Protein AF-A0A9D7N339-F1 (afdb_monomer)

Secondary structure (DSSP, 8-state):
----------------------------EEEEEEEEEEEEEEEE-SSTTEEEEEEEEEEEETTTEEEEEEEEEEEE-SSSSEEEEEEEEEE-TTS-EEEEEEEEEEPPP-TTSEEEEEEEEEEEEESGGGTT--EEEEEEEEEETTTTEEEEEEEEEEE-

Solvent-accessible surface area (backbone atoms only — not comparable to full-atom values): 8396 Å² total; per-residue (Å²): 142,85,90,84,91,82,89,84,86,81,84,83,83,79,82,80,79,80,77,81,77,73,79,77,77,78,74,52,71,40,83,33,41,34,45,33,43,34,42,50,50,80,41,82,50,97,50,86,56,31,30,42,34,41,35,44,34,41,35,44,28,60,100,38,41,56,28,42,32,46,32,51,31,43,37,38,56,79,51,89,68,26,38,35,38,35,42,37,41,37,33,23,65,86,67,36,33,40,34,32,39,39,42,35,38,37,52,74,59,46,100,80,32,39,26,45,36,42,35,43,35,36,36,75,20,38,34,75,85,28,53,78,14,34,41,42,25,50,34,41,35,40,38,29,69,78,76,33,33,34,37,38,37,36,41,39,36,35,30,96

Mean predicted aligned error: 8.7 Å

Radius of gyration: 27.08 Å; Cα contacts (8 Å, |Δi|>4): 391; chains: 1; bounding box: 63×87×65 Å

Structure (mmCIF, N/CA/C/O backbone):
data_AF-A0A9D7N339-F1
#
_entry.id   AF-A0A9D7N339-F1
#
loop_
_atom_site.group_PDB
_atom_site.id
_atom_site.type_symbol
_atom_site.label_atom_id
_atom_site.label_alt_id
_atom_site.label_comp_id
_atom_site.label_asym_id
_atom_site.label_entity_id
_atom_site.label_seq_id
_atom_site.pdbx_PDB_ins_code
_atom_site.Cartn_x
_atom_site.Cartn_y
_atom_site.Cartn_z
_atom_site.occupancy
_atom_site.B_iso_or_equiv
_atom_site.auth_seq_id
_atom_site.auth_comp_id
_atom_site.auth_asym_id
_atom_site.auth_atom_id
_atom_site.pdbx_PDB_model_num
ATOM 1 N N . MET A 1 1 ? -43.336 73.483 44.040 1.00 42.41 1 MET A N 1
ATOM 2 C CA . MET A 1 1 ? -43.800 73.855 42.681 1.00 42.41 1 MET A CA 1
ATOM 3 C C . MET A 1 1 ? -42.630 74.578 42.020 1.00 42.41 1 MET A C 1
ATOM 5 O O . MET A 1 1 ? -42.246 75.604 42.544 1.00 42.41 1 MET A O 1
ATOM 9 N N . ILE A 1 2 ? -41.875 74.009 41.077 1.00 38.56 2 ILE A N 1
ATOM 10 C CA . ILE A 1 2 ? -42.182 73.836 39.642 1.00 38.56 2 ILE A CA 1
ATOM 11 C C . ILE A 1 2 ? -41.178 72.819 39.035 1.00 38.56 2 ILE A C 1
ATOM 13 O O . ILE A 1 2 ? -40.046 72.705 39.491 1.00 38.56 2 ILE A O 1
ATOM 17 N N . ARG A 1 3 ? -41.652 72.058 38.040 1.00 38.09 3 ARG A N 1
ATOM 18 C CA . ARG A 1 3 ? -41.003 70.976 37.263 1.00 38.09 3 ARG A CA 1
ATOM 19 C C . ARG A 1 3 ? -40.037 71.513 36.187 1.00 38.09 3 ARG A C 1
ATOM 21 O O . ARG A 1 3 ? -40.332 72.580 35.672 1.00 38.09 3 ARG A O 1
ATOM 28 N N . SER A 1 4 ? -39.037 70.723 35.748 1.00 34.69 4 SER A N 1
ATOM 29 C CA . SER A 1 4 ? -38.706 70.401 34.321 1.00 34.69 4 SER A CA 1
ATOM 30 C C . SER A 1 4 ? -37.317 69.717 34.214 1.00 34.69 4 SER A C 1
ATOM 32 O O . SER A 1 4 ? -36.332 70.307 34.632 1.00 34.69 4 SER A O 1
ATOM 34 N N . ARG A 1 5 ? -37.206 68.395 33.973 1.00 46.75 5 ARG A N 1
ATOM 35 C CA . ARG A 1 5 ? -36.970 67.658 32.694 1.00 46.75 5 ARG A CA 1
ATOM 36 C C . ARG A 1 5 ? -35.697 68.047 31.925 1.00 46.75 5 ARG A C 1
ATOM 38 O O . ARG A 1 5 ? -35.688 69.144 31.413 1.00 46.75 5 ARG A O 1
ATOM 45 N N . HIS A 1 6 ? -34.760 67.098 31.752 1.00 36.88 6 HIS A N 1
ATOM 46 C CA . HIS A 1 6 ? -33.979 66.752 30.531 1.00 36.88 6 HIS A CA 1
ATOM 47 C C . HIS A 1 6 ? -33.179 65.460 30.856 1.00 36.88 6 HIS A C 1
ATOM 49 O O . HIS A 1 6 ? -32.227 65.505 31.621 1.00 36.88 6 HIS A O 1
ATOM 55 N N . LEU A 1 7 ? -33.711 64.249 30.641 1.00 44.94 7 LEU A N 1
ATOM 56 C CA . LEU A 1 7 ? -33.502 63.391 29.458 1.00 44.94 7 LEU A CA 1
ATOM 57 C C . LEU A 1 7 ? -32.093 63.467 28.851 1.00 44.94 7 LEU A C 1
ATOM 59 O O . LEU A 1 7 ? -31.795 64.430 28.160 1.00 44.94 7 LEU A O 1
ATOM 63 N N . LEU A 1 8 ? -31.316 62.393 29.023 1.00 40.41 8 LEU A N 1
ATOM 64 C CA . LEU A 1 8 ? -30.518 61.753 27.970 1.00 40.41 8 LEU A CA 1
ATOM 65 C C . LEU A 1 8 ? -30.222 60.313 28.410 1.00 40.41 8 LEU A C 1
ATOM 67 O O . LEU A 1 8 ? -29.345 60.041 29.223 1.00 40.41 8 LEU A O 1
ATOM 71 N N . ALA A 1 9 ? -31.049 59.403 27.903 1.00 42.16 9 ALA A N 1
ATOM 72 C CA . ALA A 1 9 ? -30.802 57.974 27.912 1.00 42.16 9 ALA A CA 1
ATOM 73 C C . ALA A 1 9 ? -29.849 57.646 26.755 1.00 42.16 9 ALA A C 1
ATOM 75 O O . ALA A 1 9 ? -30.087 58.079 25.629 1.00 42.16 9 ALA A O 1
ATOM 76 N N . ALA A 1 10 ? -28.807 56.866 27.021 1.00 39.84 10 ALA A N 1
ATOM 77 C CA . ALA A 1 10 ? -28.030 56.192 25.989 1.00 39.84 10 ALA A CA 1
ATOM 78 C C . ALA A 1 10 ? -28.137 54.688 26.248 1.00 39.84 10 ALA A C 1
ATOM 80 O O . ALA A 1 10 ? -27.461 54.126 27.107 1.00 39.84 10 ALA A O 1
ATOM 81 N N . THR A 1 11 ? -29.079 54.057 25.554 1.00 43.97 11 THR A N 1
ATOM 82 C CA . THR A 1 11 ? -29.333 52.619 25.599 1.00 43.97 11 THR A CA 1
ATOM 83 C C . THR A 1 11 ? -28.219 51.907 24.834 1.00 43.97 11 THR A C 1
ATOM 85 O O . THR A 1 11 ? -28.124 52.037 23.616 1.00 43.97 11 THR A O 1
ATOM 88 N N . ALA A 1 12 ? -27.364 51.160 25.531 1.00 47.00 12 ALA A N 1
ATOM 89 C CA . ALA A 1 12 ? -26.397 50.272 24.895 1.00 47.00 12 ALA A CA 1
ATOM 90 C C . ALA A 1 12 ? -27.110 48.981 24.459 1.00 47.00 12 ALA A C 1
ATOM 92 O O . ALA A 1 12 ? -27.528 48.186 25.298 1.00 47.00 12 ALA A O 1
ATOM 93 N N . LEU A 1 13 ? -27.272 48.776 23.150 1.00 43.75 13 LEU A N 1
ATOM 94 C CA . LEU A 1 13 ? -27.766 47.519 22.589 1.00 43.75 13 LEU A CA 1
ATOM 95 C C . LEU A 1 13 ? -26.563 46.612 22.293 1.00 43.75 13 LEU A C 1
ATOM 97 O O . LEU A 1 13 ? -25.906 46.755 21.265 1.00 43.75 13 LEU A O 1
ATOM 101 N N . ALA A 1 14 ? -26.247 45.705 23.217 1.00 49.31 14 ALA A N 1
ATOM 102 C CA . ALA A 1 14 ? -25.228 44.681 23.011 1.00 49.31 14 ALA A CA 1
ATOM 103 C C . ALA A 1 14 ? -25.821 43.521 22.193 1.00 49.31 14 ALA A C 1
ATOM 105 O O . ALA A 1 14 ? -26.665 42.768 22.678 1.00 49.31 14 ALA A O 1
ATOM 106 N N . LEU A 1 15 ? -25.387 43.386 20.939 1.00 48.19 15 LEU A N 1
ATOM 107 C CA . LEU A 1 15 ? -25.745 42.274 20.062 1.00 48.19 15 LEU A CA 1
ATOM 108 C C . LEU A 1 15 ? -24.898 41.047 20.444 1.00 48.19 15 LEU A C 1
ATOM 110 O O . LEU A 1 15 ? -23.747 40.921 20.033 1.00 48.19 15 LEU A O 1
ATOM 114 N N . ALA A 1 16 ? -25.448 40.156 21.269 1.00 51.91 16 ALA A N 1
ATOM 115 C CA . ALA A 1 16 ? -24.799 38.898 21.624 1.00 51.91 16 ALA A CA 1
ATOM 116 C C . ALA A 1 16 ? -24.929 37.891 20.465 1.00 51.91 16 ALA A C 1
ATOM 118 O O . ALA A 1 16 ? -25.934 37.194 20.337 1.00 51.91 16 ALA A O 1
ATOM 119 N N . LEU A 1 17 ? -23.908 37.818 19.608 1.00 52.84 17 LEU A N 1
ATOM 120 C CA . LEU A 1 17 ? -23.720 36.709 18.670 1.00 52.84 17 LEU A CA 1
ATOM 121 C C . LEU A 1 17 ? -23.367 35.448 19.469 1.00 52.84 17 LEU A C 1
ATOM 123 O O . LEU A 1 17 ? -22.222 35.246 19.870 1.00 52.84 17 LEU A O 1
ATOM 127 N N . GLY A 1 18 ? -24.369 34.609 19.730 1.00 48.88 18 GLY A N 1
ATOM 128 C CA . GLY A 1 18 ? -24.174 33.289 20.318 1.00 48.88 18 GLY A CA 1
ATOM 129 C C . GLY A 1 18 ? -23.458 32.367 19.336 1.00 48.88 18 GLY A C 1
ATOM 130 O O . GLY A 1 18 ? -24.103 31.714 18.521 1.00 48.88 18 GLY A O 1
ATOM 131 N N . LEU A 1 19 ? -22.127 32.295 19.412 1.00 57.03 19 LEU A N 1
ATO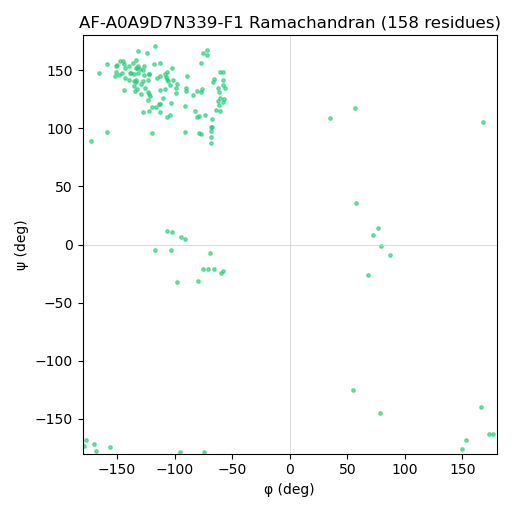M 132 C CA . LEU A 1 19 ? -21.377 31.196 18.808 1.00 57.03 19 LEU A CA 1
ATOM 133 C C . LEU A 1 19 ? -21.702 29.925 19.597 1.00 57.03 19 LEU A C 1
ATOM 135 O O . LEU A 1 19 ? -21.174 29.698 20.686 1.00 57.03 19 LEU A O 1
ATOM 139 N N . SER A 1 20 ? -22.577 29.086 19.051 1.00 56.31 20 SER A N 1
ATOM 140 C CA . SER A 1 20 ? -22.723 27.704 19.500 1.00 56.31 20 SER A CA 1
ATOM 141 C C . SER A 1 20 ? -21.450 26.946 19.116 1.00 56.31 20 SER A C 1
ATOM 143 O O . SER A 1 20 ? -21.358 26.375 18.034 1.00 56.31 20 SER A O 1
ATOM 145 N N . ALA A 1 21 ? -20.432 26.981 19.975 1.00 58.84 21 ALA A N 1
ATOM 146 C CA . ALA A 1 21 ? -19.270 26.119 19.825 1.00 58.84 21 ALA A CA 1
ATOM 147 C C . ALA A 1 21 ? -19.723 24.675 20.081 1.00 58.84 21 ALA A C 1
ATOM 149 O O . ALA A 1 21 ? -19.928 24.273 21.226 1.00 58.84 21 ALA A O 1
ATOM 150 N N . THR A 1 22 ? -19.930 23.896 19.019 1.00 64.88 22 THR A N 1
ATOM 151 C CA . THR A 1 22 ? -20.084 22.446 19.154 1.00 64.88 22 THR A CA 1
ATOM 152 C C . THR A 1 22 ? -18.799 21.897 19.773 1.00 64.88 22 THR A C 1
ATOM 154 O O . THR A 1 22 ? -17.723 22.174 19.233 1.00 64.88 22 THR A O 1
ATOM 157 N N . PRO A 1 23 ? -18.860 21.148 20.887 1.00 55.72 23 PRO A N 1
ATOM 158 C CA . PRO A 1 23 ? -17.664 20.563 21.468 1.00 55.72 23 PRO A CA 1
ATOM 159 C C . PRO A 1 23 ? -17.038 19.613 20.446 1.00 55.72 23 PRO A C 1
ATOM 161 O O . PRO A 1 23 ? -17.672 18.656 20.006 1.00 55.72 23 PRO A O 1
ATOM 164 N N . ALA A 1 24 ? -15.795 19.886 20.051 1.00 63.50 24 ALA A N 1
ATOM 165 C CA . ALA A 1 24 ? -15.017 18.952 19.255 1.00 63.50 24 ALA A CA 1
ATOM 166 C C . ALA A 1 24 ? -14.707 17.733 20.133 1.00 63.50 24 ALA A C 1
ATOM 168 O O . ALA A 1 24 ? -13.921 17.822 21.077 1.00 63.50 24 ALA A O 1
ATOM 169 N N . THR A 1 25 ? -15.342 16.592 19.860 1.00 64.62 25 THR A N 1
ATOM 170 C CA . THR A 1 25 ? -14.918 15.323 20.454 1.00 64.62 25 THR A CA 1
ATOM 171 C C . THR A 1 25 ? -13.513 15.027 19.943 1.00 64.62 25 THR A C 1
ATOM 173 O O . THR A 1 25 ? -13.311 14.857 18.743 1.00 64.62 25 THR A O 1
ATOM 176 N N . ALA A 1 26 ? -12.528 14.998 20.841 1.00 68.25 26 ALA A N 1
ATOM 177 C CA . ALA A 1 26 ? -11.173 14.611 20.479 1.00 68.25 26 ALA A CA 1
ATOM 178 C C . ALA A 1 26 ? -11.195 13.170 19.943 1.00 68.25 26 ALA A C 1
ATOM 180 O O . ALA A 1 26 ? -11.520 12.237 20.680 1.00 68.25 26 ALA A O 1
ATOM 181 N N . GLN A 1 27 ? -10.877 12.991 18.658 1.00 75.50 27 GLN A N 1
ATOM 182 C CA . GLN A 1 27 ? -10.782 11.667 18.047 1.00 75.50 27 GLN A CA 1
ATOM 183 C C . GLN A 1 27 ? -9.668 10.877 18.741 1.00 75.50 27 GLN A C 1
ATOM 185 O O . GLN A 1 27 ? -8.522 11.328 18.822 1.00 75.50 27 GLN A O 1
ATOM 190 N N . ARG A 1 28 ? -9.999 9.696 19.273 1.00 87.94 28 ARG A N 1
ATOM 191 C CA . ARG A 1 28 ? -9.022 8.846 19.956 1.00 87.94 28 ARG A CA 1
ATOM 192 C C . ARG A 1 28 ? -8.238 8.049 18.922 1.00 87.94 28 ARG A C 1
ATOM 194 O O . ARG A 1 28 ? -8.788 7.164 18.277 1.00 87.94 28 ARG A O 1
ATOM 201 N N . PHE A 1 29 ? -6.940 8.312 18.829 1.00 94.62 29 PHE A N 1
ATOM 202 C CA . PHE A 1 29 ? -6.031 7.536 17.991 1.00 94.62 29 PHE A CA 1
ATOM 203 C C . PHE A 1 29 ? -5.554 6.278 18.724 1.00 94.62 29 PHE A C 1
ATOM 205 O O . PHE A 1 29 ? -5.079 6.338 19.859 1.00 94.62 29 PHE A O 1
ATOM 212 N N . LEU A 1 30 ? -5.695 5.130 18.069 1.00 96.50 30 LEU A N 1
ATOM 213 C CA . LEU A 1 30 ? -5.260 3.819 18.537 1.00 96.50 30 LEU A CA 1
ATOM 214 C C . LEU A 1 30 ? -4.113 3.314 17.653 1.00 96.50 30 LEU A C 1
ATOM 216 O O . LEU A 1 30 ? -4.152 3.547 16.443 1.00 96.50 30 LEU A O 1
ATOM 220 N N . PRO A 1 31 ? -3.127 2.591 18.215 1.00 98.19 31 PRO A N 1
ATOM 221 C CA . PRO A 1 31 ? -2.115 1.916 17.414 1.00 98.19 31 PR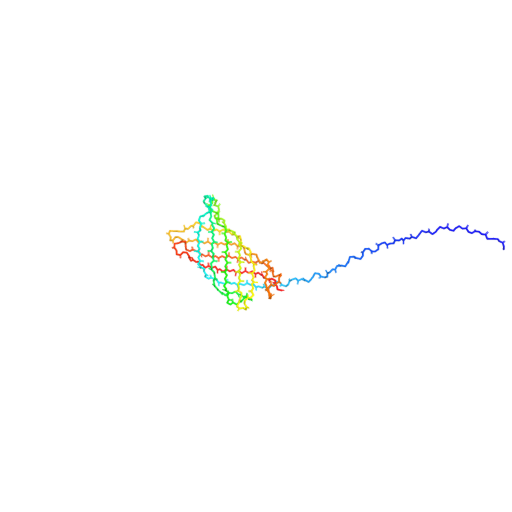O A CA 1
ATOM 222 C C . PRO A 1 31 ? -2.760 0.939 16.430 1.00 98.19 31 PRO A C 1
ATOM 224 O O . PRO A 1 31 ? -3.675 0.198 16.805 1.00 98.19 31 PRO A O 1
ATOM 227 N N . ILE A 1 32 ? -2.274 0.928 15.192 1.00 98.50 32 ILE A N 1
ATOM 228 C CA . ILE A 1 32 ? -2.656 -0.031 14.158 1.00 98.50 32 ILE A CA 1
ATOM 229 C C . ILE A 1 32 ? -1.407 -0.571 13.464 1.00 98.50 32 ILE A C 1
ATOM 231 O O . ILE A 1 32 ? -0.471 0.171 13.181 1.00 98.50 32 ILE A O 1
ATOM 235 N N . GLU A 1 33 ? -1.411 -1.867 13.182 1.00 98.69 33 GLU A N 1
ATOM 236 C CA . GLU A 1 33 ? -0.333 -2.583 12.507 1.00 98.69 33 GLU A CA 1
ATOM 237 C C . GLU A 1 33 ? -0.940 -3.631 11.580 1.00 98.69 33 GLU A C 1
ATOM 239 O O . GLU A 1 33 ? -2.029 -4.143 11.854 1.00 98.69 33 GLU A O 1
ATOM 244 N N . GLY A 1 34 ? -0.245 -3.978 10.503 1.00 98.62 34 GLY A N 1
ATOM 245 C CA . GLY A 1 34 ? -0.691 -5.040 9.612 1.00 98.62 34 GLY A CA 1
ATOM 246 C C . GLY A 1 34 ? 0.428 -5.626 8.770 1.00 98.62 34 GLY A C 1
ATOM 247 O O . GLY A 1 34 ? 1.431 -4.964 8.511 1.00 98.62 34 GLY A O 1
ATOM 248 N N . LYS A 1 35 ? 0.239 -6.876 8.341 1.00 98.81 35 LYS A N 1
ATOM 249 C CA . LYS A 1 35 ? 1.140 -7.596 7.434 1.00 98.81 35 LYS A CA 1
ATOM 250 C C . LYS A 1 35 ? 0.329 -8.303 6.355 1.00 98.81 35 LYS A C 1
ATOM 252 O O . LYS A 1 35 ? -0.648 -8.986 6.668 1.00 98.81 35 LYS A O 1
ATOM 257 N N . PHE A 1 36 ? 0.755 -8.141 5.107 1.00 98.88 36 PHE A N 1
ATOM 258 C CA . PHE A 1 36 ? 0.022 -8.569 3.923 1.00 98.88 36 PHE A CA 1
ATOM 259 C C . PHE A 1 36 ? 0.949 -9.203 2.893 1.00 98.88 36 PHE A C 1
ATOM 261 O O . PHE A 1 36 ? 2.093 -8.782 2.729 1.00 98.88 36 PHE A O 1
ATOM 268 N N . THR A 1 37 ? 0.413 -10.169 2.159 1.00 98.88 37 THR A N 1
ATOM 269 C CA . THR A 1 37 ? 0.959 -10.642 0.883 1.00 98.88 37 THR A CA 1
ATOM 270 C C . THR A 1 37 ? 0.142 -10.052 -0.257 1.00 98.88 37 THR A C 1
ATOM 272 O O . THR A 1 37 ? -1.053 -9.791 -0.082 1.00 98.88 37 THR A O 1
ATOM 275 N N . THR A 1 38 ? 0.758 -9.870 -1.422 1.00 98.75 38 THR A N 1
ATOM 276 C CA . THR A 1 38 ? 0.121 -9.256 -2.586 1.00 98.75 38 THR A CA 1
ATOM 277 C C . THR A 1 38 ? 0.355 -10.033 -3.873 1.00 98.75 38 THR A C 1
ATOM 279 O O . THR A 1 38 ? 1.389 -10.677 -4.060 1.00 98.75 38 THR A O 1
ATOM 282 N N . SER A 1 39 ? -0.600 -9.899 -4.786 1.00 98.75 39 SER A N 1
ATOM 283 C CA . SER A 1 39 ? -0.438 -10.145 -6.217 1.00 98.75 39 SER A CA 1
ATOM 284 C C . SER A 1 39 ? -0.792 -8.871 -6.969 1.00 98.75 39 SER A C 1
ATOM 286 O O . SER A 1 39 ? -1.663 -8.117 -6.529 1.00 98.75 39 SER A O 1
ATOM 288 N N . PHE A 1 40 ? -0.128 -8.602 -8.088 1.00 98.69 40 PHE A N 1
ATOM 289 C CA . PHE A 1 40 ? -0.346 -7.347 -8.798 1.00 98.69 40 PHE A CA 1
ATOM 290 C C . PHE A 1 40 ? -0.197 -7.453 -10.312 1.00 98.69 40 PHE A C 1
ATOM 292 O O . PHE A 1 40 ? 0.489 -8.321 -10.846 1.00 98.69 40 PHE A O 1
ATOM 299 N N . VAL A 1 41 ? -0.807 -6.499 -11.008 1.00 98.50 41 VAL A N 1
ATOM 300 C CA . VAL A 1 41 ? -0.680 -6.321 -12.455 1.00 98.50 41 VAL A CA 1
ATOM 301 C C . VAL A 1 41 ? -0.185 -4.910 -12.727 1.00 98.50 41 VAL A C 1
ATOM 303 O O . VAL A 1 41 ? -0.806 -3.936 -12.300 1.00 98.50 41 VAL A O 1
ATOM 306 N N . LEU 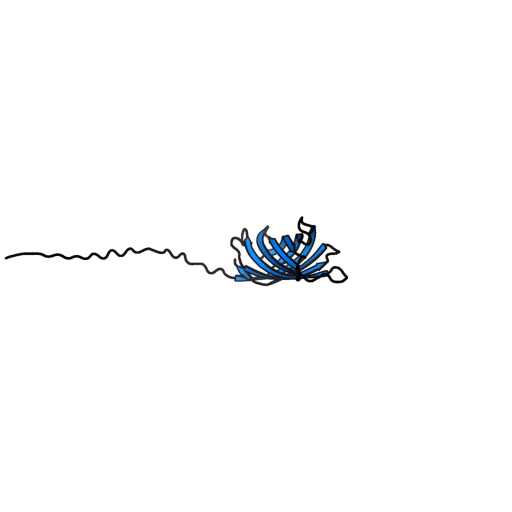A 1 42 ? 0.929 -4.810 -13.450 1.00 97.25 42 LEU A N 1
ATOM 307 C CA . LEU A 1 42 ? 1.501 -3.548 -13.904 1.00 97.25 42 LEU A CA 1
ATOM 308 C C . LEU A 1 42 ? 1.177 -3.360 -15.391 1.00 97.25 42 LEU A C 1
ATOM 310 O O . LEU A 1 42 ? 1.539 -4.195 -16.216 1.00 97.25 42 LEU A O 1
ATOM 314 N N . THR A 1 43 ? 0.498 -2.268 -15.730 1.00 98.06 43 THR A N 1
ATOM 315 C CA . THR A 1 43 ? 0.027 -1.980 -17.091 1.00 98.06 43 THR A CA 1
ATOM 316 C C . THR A 1 43 ? 0.608 -0.650 -17.572 1.00 98.06 43 THR A C 1
ATOM 318 O O . THR A 1 43 ? 0.470 0.349 -16.862 1.00 98.06 43 THR A O 1
ATOM 321 N N . PRO A 1 44 ? 1.246 -0.589 -18.756 1.00 97.62 44 PRO A N 1
ATOM 322 C CA . PRO A 1 44 ? 1.697 0.675 -19.331 1.00 97.62 44 PRO A CA 1
ATOM 323 C C . PRO A 1 44 ? 0.537 1.655 -19.529 1.00 97.62 44 PRO A C 1
ATOM 325 O O . PRO A 1 44 ? -0.560 1.260 -19.925 1.00 97.62 44 PRO A O 1
ATOM 328 N N . THR A 1 45 ? 0.786 2.938 -19.282 1.00 97.94 45 THR A N 1
ATOM 329 C CA . THR A 1 45 ? -0.157 4.009 -19.635 1.00 97.94 45 THR A CA 1
ATOM 330 C C . THR A 1 45 ? 0.199 4.624 -20.992 1.00 97.94 45 THR A C 1
ATOM 332 O O . THR A 1 45 ? 1.162 4.220 -21.642 1.00 97.94 45 THR A O 1
ATOM 335 N N . ALA A 1 46 ? -0.567 5.631 -21.426 1.00 97.06 46 ALA A N 1
ATOM 336 C CA . ALA A 1 46 ? -0.231 6.420 -22.612 1.00 97.06 46 ALA A CA 1
ATOM 337 C C . ALA A 1 46 ? 1.054 7.255 -22.438 1.00 97.06 46 ALA A C 1
ATOM 339 O O . ALA A 1 46 ? 1.667 7.645 -23.430 1.00 97.06 46 ALA A O 1
ATOM 340 N N . THR A 1 47 ? 1.466 7.526 -21.196 1.00 97.56 47 THR A N 1
ATOM 341 C CA . THR A 1 47 ? 2.691 8.268 -20.891 1.00 97.56 47 THR A CA 1
ATOM 342 C C . THR A 1 47 ? 3.856 7.285 -20.737 1.00 97.56 47 THR A C 1
ATOM 344 O O . THR A 1 47 ? 3.819 6.441 -19.836 1.00 97.56 47 THR A O 1
ATOM 347 N N . PRO A 1 48 ? 4.912 7.373 -21.571 1.00 97.12 48 PRO A N 1
ATOM 348 C CA . PRO A 1 48 ? 6.082 6.510 -21.442 1.00 97.12 48 PRO A CA 1
ATOM 349 C C . PRO A 1 48 ? 6.716 6.606 -20.050 1.00 97.12 48 PRO A C 1
ATOM 351 O O . PRO A 1 48 ? 6.894 7.698 -19.519 1.00 97.12 48 PRO A O 1
ATOM 354 N N . GLY A 1 49 ? 7.061 5.459 -19.461 1.00 96.06 49 GLY A N 1
ATOM 355 C CA . GLY A 1 49 ? 7.645 5.389 -18.116 1.00 96.06 49 GLY A CA 1
ATOM 356 C C . GLY A 1 49 ? 6.639 5.512 -16.966 1.00 96.06 49 GLY A C 1
ATOM 357 O O . GLY A 1 49 ? 7.042 5.394 -15.812 1.00 96.06 49 GLY A O 1
ATOM 358 N N . VAL A 1 50 ? 5.344 5.690 -17.254 1.00 98.00 50 VAL A N 1
ATOM 359 C CA . VAL A 1 50 ? 4.276 5.719 -16.246 1.00 98.00 50 VAL A CA 1
ATOM 360 C C . VAL A 1 50 ? 3.364 4.507 -16.413 1.00 98.00 50 VAL A C 1
ATOM 362 O O . VAL A 1 50 ? 2.905 4.190 -17.516 1.00 98.00 50 VAL A O 1
ATOM 365 N N . PHE A 1 51 ? 3.071 3.844 -15.300 1.00 98.25 51 PHE A N 1
ATOM 366 C CA . PHE A 1 51 ? 2.319 2.595 -15.253 1.00 98.25 51 PHE A CA 1
ATOM 367 C C . PHE A 1 51 ? 1.138 2.694 -14.288 1.00 98.25 51 PHE A C 1
ATOM 369 O O . PHE A 1 51 ? 1.220 3.334 -13.239 1.00 98.25 51 PHE A O 1
ATOM 376 N N . SER A 1 52 ? 0.050 2.009 -14.626 1.00 98.38 52 SER A N 1
ATOM 377 C CA . SER A 1 52 ? -1.032 1.710 -13.693 1.00 98.38 52 SER A CA 1
ATOM 378 C C . SER A 1 52 ? -0.748 0.380 -13.005 1.00 98.38 52 SER A C 1
ATOM 380 O O . SER A 1 52 ? -0.360 -0.594 -13.651 1.00 98.38 52 SER A O 1
ATOM 382 N N . LEU A 1 53 ? -0.929 0.344 -11.692 1.00 98.56 53 LEU A N 1
ATOM 383 C CA . LEU A 1 53 ? -0.673 -0.815 -10.855 1.00 98.56 53 LEU A CA 1
ATOM 384 C C . LEU A 1 53 ? -1.953 -1.196 -10.111 1.00 98.56 53 LEU A C 1
ATOM 386 O O . LEU A 1 53 ? -2.428 -0.442 -9.261 1.00 98.56 53 LEU A O 1
ATOM 390 N N . SER A 1 54 ? -2.485 -2.375 -10.423 1.00 98.75 54 SER A N 1
ATOM 391 C CA . SER A 1 54 ? -3.596 -2.992 -9.694 1.00 98.75 54 SER A CA 1
ATOM 392 C C . SER A 1 54 ? -3.042 -4.018 -8.719 1.00 98.75 54 SER A C 1
ATOM 394 O O . SER A 1 54 ? -2.234 -4.855 -9.123 1.00 98.75 54 SER A O 1
ATOM 396 N N . ILE A 1 55 ? -3.457 -3.959 -7.456 1.00 98.81 55 ILE A N 1
ATOM 397 C CA . ILE A 1 55 ? -2.928 -4.810 -6.386 1.00 98.81 55 ILE A CA 1
ATOM 398 C C . ILE A 1 55 ? -4.093 -5.465 -5.660 1.00 98.81 55 ILE A C 1
ATOM 400 O O . ILE A 1 55 ? -4.985 -4.768 -5.181 1.00 98.81 55 ILE A O 1
ATOM 404 N N . ASP A 1 56 ? -4.020 -6.781 -5.511 1.00 98.88 56 ASP A N 1
ATOM 405 C CA . ASP A 1 56 ? -4.822 -7.530 -4.553 1.00 98.88 56 ASP A CA 1
ATOM 406 C C . ASP A 1 56 ? -3.934 -7.916 -3.373 1.00 98.88 56 ASP A C 1
ATOM 408 O O . ASP A 1 56 ? -2.775 -8.308 -3.535 1.00 98.88 56 ASP A O 1
ATOM 412 N N . SER A 1 57 ? -4.465 -7.771 -2.165 1.00 98.75 57 SER A N 1
ATOM 413 C CA . SER A 1 57 ? -3.740 -8.019 -0.925 1.00 98.75 57 SER A CA 1
ATOM 414 C C . SER A 1 57 ? -4.582 -8.813 0.059 1.00 98.75 57 SER A C 1
ATOM 416 O O . SER A 1 57 ? -5.802 -8.663 0.132 1.00 98.75 57 SER A O 1
ATOM 418 N N . GLN A 1 58 ? -3.919 -9.646 0.850 1.00 98.81 58 GLN A N 1
ATOM 419 C CA . GLN A 1 58 ? -4.543 -10.398 1.931 1.00 98.81 58 GLN A CA 1
ATOM 420 C C . GLN A 1 58 ? -3.597 -10.488 3.120 1.00 98.81 58 GLN A C 1
ATOM 422 O O . GLN A 1 58 ? -2.380 -10.589 2.954 1.00 98.81 58 GLN A O 1
ATOM 427 N N . GLY A 1 59 ? -4.147 -10.427 4.326 1.00 98.69 59 GLY A N 1
ATOM 428 C CA . GLY A 1 59 ? -3.330 -10.377 5.525 1.00 98.69 59 GLY A CA 1
ATOM 429 C C . GLY A 1 59 ? -4.129 -10.222 6.805 1.00 98.69 59 GLY A C 1
ATOM 430 O O . GLY A 1 59 ? -5.341 -10.445 6.854 1.00 98.69 59 GLY A O 1
ATOM 431 N N . ILE A 1 60 ? -3.417 -9.832 7.856 1.00 98.69 60 ILE A N 1
ATOM 432 C CA . ILE A 1 60 ? -3.993 -9.519 9.162 1.00 98.69 60 ILE A CA 1
ATOM 433 C C . ILE A 1 60 ? -3.578 -8.098 9.515 1.00 98.69 60 ILE A C 1
ATOM 435 O O . ILE A 1 60 ? -2.395 -7.760 9.449 1.00 98.69 60 ILE A O 1
ATOM 439 N N . ALA A 1 61 ? -4.551 -7.290 9.925 1.00 98.50 61 ALA A N 1
ATOM 440 C CA . ALA A 1 61 ? -4.309 -5.989 10.526 1.00 98.50 61 ALA A CA 1
ATOM 441 C C . ALA A 1 61 ? -5.042 -5.888 11.863 1.00 98.50 61 ALA A C 1
ATOM 443 O O . ALA A 1 61 ? -6.180 -6.352 12.006 1.00 98.50 61 ALA A O 1
ATOM 444 N N . SER A 1 62 ? -4.407 -5.269 12.856 1.00 98.25 62 SER A N 1
ATOM 445 C CA . SER A 1 62 ? -5.088 -4.955 14.107 1.00 98.25 62 SER A CA 1
ATOM 446 C C . SER A 1 62 ? -6.302 -4.071 13.818 1.00 98.25 62 SER A C 1
ATOM 448 O O . SER A 1 62 ? -6.343 -3.332 12.837 1.00 98.25 62 SER A O 1
ATOM 450 N N . HIS A 1 63 ? -7.349 -4.214 14.631 1.00 96.50 63 HIS A N 1
ATOM 451 C CA . HIS A 1 63 ? -8.676 -3.607 14.432 1.00 96.50 63 HIS A CA 1
ATOM 452 C C . HIS A 1 63 ? -9.511 -4.125 13.255 1.00 96.50 63 HIS A C 1
ATOM 454 O O . HIS A 1 63 ? -10.736 -4.052 13.361 1.00 96.50 63 HIS A O 1
ATOM 460 N N . LEU A 1 64 ? -8.907 -4.651 12.187 1.00 98.19 64 LEU A N 1
ATOM 461 C CA . LEU A 1 64 ? -9.621 -5.196 11.024 1.00 98.19 64 LEU A CA 1
ATOM 462 C C . LEU A 1 64 ? -9.766 -6.727 11.096 1.00 98.19 64 LEU A C 1
ATOM 464 O O . LEU A 1 64 ? -10.788 -7.264 10.666 1.00 98.19 64 LEU A O 1
ATOM 468 N N . GLY A 1 65 ? -8.796 -7.421 11.700 1.00 98.31 65 GLY A N 1
ATOM 469 C CA . GLY A 1 65 ? -8.712 -8.882 11.707 1.00 98.31 65 GLY A CA 1
ATOM 470 C C . GLY A 1 65 ? -8.164 -9.418 10.382 1.00 98.31 65 GLY A C 1
ATOM 471 O O . GLY A 1 65 ? -7.307 -8.783 9.762 1.00 98.31 65 GLY A O 1
ATOM 472 N N . LEU A 1 66 ? -8.667 -10.580 9.946 1.00 98.56 66 LEU A N 1
ATOM 473 C CA . LEU A 1 66 ? -8.441 -11.066 8.581 1.00 98.56 66 LEU A CA 1
ATOM 474 C C . LEU A 1 66 ? -8.952 -10.017 7.594 1.00 98.56 66 LEU A C 1
ATOM 476 O O . LEU A 1 66 ? -10.096 -9.578 7.689 1.00 98.56 66 LEU A O 1
ATOM 480 N N . THR A 1 67 ? -8.079 -9.597 6.689 1.00 98.75 67 THR A N 1
ATOM 481 C CA . THR A 1 67 ? -8.319 -8.454 5.815 1.00 98.75 67 THR A CA 1
ATOM 482 C C . THR A 1 67 ? -7.959 -8.822 4.388 1.00 98.75 67 THR A C 1
ATOM 484 O O . THR A 1 67 ? -6.881 -9.364 4.138 1.00 98.75 67 THR A O 1
ATOM 487 N N . VAL A 1 68 ? -8.842 -8.474 3.458 1.00 98.81 68 VAL A N 1
ATOM 488 C CA . VAL A 1 68 ? -8.527 -8.410 2.027 1.00 98.81 68 VAL A CA 1
ATOM 489 C C . VAL A 1 68 ? -8.486 -6.949 1.606 1.00 98.81 68 VAL A C 1
ATOM 491 O O . VAL A 1 68 ? -9.217 -6.125 2.156 1.00 98.81 68 VAL A O 1
ATOM 494 N N . GLY A 1 69 ? -7.625 -6.603 0.663 1.00 98.62 69 GLY A N 1
ATOM 495 C CA . GLY A 1 69 ? -7.506 -5.242 0.167 1.00 98.62 69 GLY A CA 1
ATOM 496 C C . GLY A 1 69 ? -7.325 -5.208 -1.337 1.00 98.62 69 GLY A C 1
ATOM 497 O O . GLY A 1 69 ? -6.689 -6.096 -1.897 1.00 98.62 69 GLY A O 1
ATOM 498 N N . SER A 1 70 ? -7.856 -4.166 -1.964 1.00 98.75 70 SER A N 1
ATOM 499 C CA . SER A 1 70 ? -7.655 -3.867 -3.380 1.00 98.75 70 SER A CA 1
ATOM 500 C C . SER A 1 70 ? -7.142 -2.437 -3.522 1.00 98.75 70 SER A C 1
ATOM 502 O O . SER A 1 70 ? -7.661 -1.525 -2.863 1.00 98.75 70 SER A O 1
ATOM 504 N N . SER A 1 71 ? -6.125 -2.246 -4.360 1.00 98.62 71 SER A N 1
ATOM 505 C CA . SER A 1 71 ? -5.496 -0.947 -4.593 1.00 98.62 71 SER A CA 1
ATOM 506 C C . SER A 1 71 ? -5.333 -0.650 -6.075 1.00 98.62 71 SER A C 1
ATOM 508 O O . SER A 1 71 ? -5.054 -1.536 -6.883 1.00 98.62 71 SER A O 1
ATOM 510 N N . THR A 1 72 ? -5.425 0.632 -6.418 1.00 98.62 72 THR A N 1
ATOM 511 C CA . THR A 1 72 ? -5.064 1.149 -7.742 1.00 98.62 72 THR A CA 1
ATOM 512 C C . THR A 1 72 ? -4.091 2.298 -7.570 1.00 98.62 72 THR A C 1
ATOM 514 O O . THR A 1 72 ? -4.432 3.336 -6.993 1.00 98.62 72 THR A O 1
ATOM 517 N N . HIS A 1 73 ? -2.863 2.088 -8.032 1.00 98.44 73 HIS A N 1
ATOM 518 C CA . HIS A 1 73 ? -1.763 3.035 -7.921 1.00 98.44 73 HIS A CA 1
ATOM 519 C C . HIS A 1 73 ? -1.273 3.470 -9.307 1.00 98.44 73 HIS A C 1
ATOM 521 O O . HIS A 1 73 ? -1.395 2.745 -10.295 1.00 98.44 73 HIS A O 1
ATOM 527 N N . THR A 1 74 ? -0.669 4.648 -9.351 1.00 98.62 74 THR A N 1
ATOM 528 C CA . THR A 1 74 ? 0.200 5.104 -10.431 1.00 98.62 74 THR A CA 1
ATOM 529 C C . THR A 1 74 ? 1.642 4.89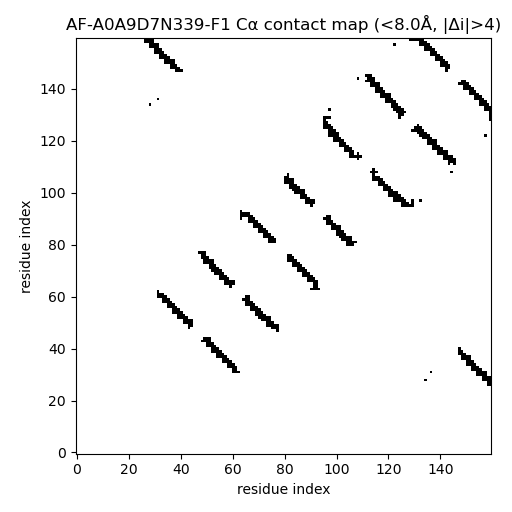4 -9.992 1.00 98.62 74 THR A C 1
ATOM 531 O O . THR A 1 74 ? 1.997 5.232 -8.862 1.00 98.62 74 THR A O 1
ATOM 534 N N . VAL A 1 75 ? 2.465 4.340 -10.880 1.00 98.31 75 VAL A N 1
ATOM 535 C CA . VAL A 1 75 ? 3.914 4.206 -10.705 1.00 98.31 75 VAL A CA 1
ATOM 536 C C . VAL A 1 75 ? 4.596 5.047 -11.775 1.00 98.31 75 VAL A C 1
ATOM 538 O O . VAL A 1 75 ? 4.421 4.797 -12.967 1.00 98.31 75 VAL A O 1
ATOM 541 N N . ASP A 1 76 ? 5.365 6.038 -11.346 1.00 98.00 76 ASP A N 1
ATOM 542 C CA . ASP A 1 76 ? 6.131 6.929 -12.206 1.00 98.00 76 ASP A CA 1
ATOM 543 C C . ASP A 1 76 ? 7.620 6.572 -12.119 1.00 98.00 76 ASP A C 1
ATOM 545 O O . ASP A 1 76 ? 8.274 6.774 -11.091 1.00 98.00 76 ASP A O 1
ATOM 549 N N . MET A 1 77 ? 8.140 6.006 -13.208 1.00 96.25 77 MET A N 1
ATOM 550 C CA . MET A 1 77 ? 9.541 5.608 -13.366 1.00 96.25 77 MET A CA 1
ATOM 551 C C . MET A 1 77 ? 10.338 6.605 -14.219 1.00 96.25 77 MET A C 1
ATOM 553 O O . MET A 1 77 ? 11.452 6.295 -14.637 1.00 96.25 77 MET A O 1
ATOM 557 N N . THR A 1 78 ? 9.783 7.783 -14.523 1.00 95.62 78 THR A N 1
ATOM 558 C CA . THR A 1 78 ? 10.467 8.800 -15.341 1.00 95.62 78 THR A CA 1
ATOM 559 C C . THR A 1 78 ? 11.560 9.537 -14.565 1.00 95.62 78 THR A C 1
ATOM 561 O O . THR A 1 78 ? 12.479 10.092 -15.168 1.00 95.62 78 THR A O 1
ATOM 564 N N . GLY A 1 79 ? 11.483 9.516 -13.231 1.00 90.81 79 GLY A N 1
ATOM 565 C CA . GLY A 1 79 ? 12.462 10.097 -12.319 1.00 90.81 79 GLY A CA 1
ATOM 566 C C . GLY A 1 79 ? 13.147 9.067 -11.419 1.00 90.81 79 GLY A C 1
ATOM 567 O O . GLY A 1 79 ? 12.748 7.904 -11.332 1.00 90.81 79 GLY A O 1
ATOM 568 N N . THR A 1 80 ? 14.174 9.540 -10.709 1.00 90.38 80 THR A N 1
ATOM 569 C CA . THR A 1 80 ? 14.870 8.787 -9.659 1.00 90.38 80 THR A CA 1
ATOM 570 C C . THR A 1 80 ? 14.729 9.547 -8.335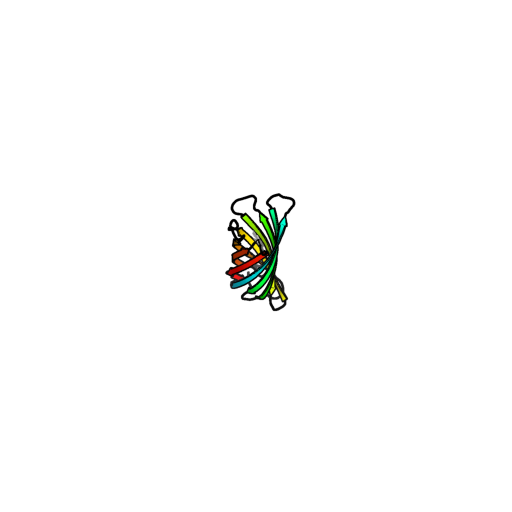 1.00 90.38 80 THR A C 1
ATOM 572 O O . THR A 1 80 ? 15.220 10.675 -8.249 1.00 90.38 80 THR A O 1
ATOM 575 N N . PRO A 1 81 ? 14.102 8.968 -7.294 1.00 93.06 81 PRO A N 1
ATOM 576 C CA . PRO A 1 81 ? 13.578 7.599 -7.226 1.00 93.06 81 PRO A CA 1
ATOM 577 C C . PRO A 1 81 ? 12.276 7.408 -8.021 1.00 93.06 81 PRO A C 1
ATOM 579 O O . PRO A 1 81 ? 11.593 8.377 -8.344 1.00 93.06 81 PRO A O 1
ATOM 582 N N . THR A 1 82 ? 11.908 6.148 -8.273 1.00 97.31 82 THR A N 1
ATOM 583 C CA . THR A 1 82 ? 10.562 5.797 -8.744 1.00 97.31 82 THR A CA 1
ATOM 584 C C . THR A 1 82 ? 9.538 6.204 -7.691 1.00 97.31 82 THR A C 1
ATOM 586 O O . THR A 1 82 ? 9.699 5.869 -6.514 1.00 97.31 82 THR A O 1
ATOM 589 N N . VAL A 1 83 ? 8.483 6.900 -8.112 1.00 98.19 83 VAL A N 1
ATOM 590 C CA . VAL A 1 83 ? 7.412 7.387 -7.233 1.00 98.19 83 VAL A CA 1
ATOM 591 C C . VAL A 1 83 ? 6.153 6.558 -7.450 1.00 98.19 83 VAL A C 1
ATOM 593 O O . VAL A 1 83 ? 5.827 6.177 -8.572 1.00 98.19 83 VAL A O 1
ATOM 596 N N . GLN A 1 84 ? 5.427 6.286 -6.371 1.00 97.75 84 GLN A N 1
ATOM 597 C CA . GLN A 1 84 ? 4.172 5.549 -6.406 1.00 97.75 84 GLN A CA 1
ATOM 598 C C . GLN A 1 84 ? 3.129 6.239 -5.534 1.00 97.75 84 GLN A C 1
ATOM 600 O O . GLN A 1 84 ? 3.411 6.611 -4.398 1.00 97.75 84 GLN A O 1
ATOM 605 N N . PHE A 1 85 ? 1.902 6.356 -6.031 1.00 98.44 85 PHE A N 1
ATOM 606 C CA . PHE A 1 85 ? 0.786 6.891 -5.255 1.00 98.44 85 PHE A CA 1
ATOM 607 C C . PHE A 1 85 ? -0.540 6.296 -5.714 1.00 98.44 85 PHE A C 1
ATOM 609 O O . PHE A 1 85 ? -0.680 5.889 -6.864 1.00 98.44 85 PHE A O 1
ATOM 616 N N . GLY A 1 86 ? -1.532 6.242 -4.831 1.00 98.38 86 GLY A N 1
ATOM 617 C CA . GLY A 1 86 ? -2.830 5.689 -5.193 1.00 98.38 86 GLY A CA 1
ATOM 618 C C . GLY A 1 86 ? -3.794 5.545 -4.036 1.00 98.38 86 GLY A C 1
ATOM 619 O O . GLY A 1 86 ? -3.634 6.164 -2.984 1.00 98.38 86 GLY A O 1
ATOM 620 N N . SER A 1 87 ? -4.825 4.738 -4.262 1.00 98.56 87 SER A N 1
ATOM 621 C CA . SER A 1 87 ? -5.873 4.477 -3.276 1.00 98.56 87 SER A CA 1
ATOM 622 C C . SER A 1 87 ? -5.980 2.991 -2.981 1.00 98.56 87 SER A C 1
ATOM 624 O O . SER A 1 87 ? -5.821 2.168 -3.883 1.00 98.56 87 SER A O 1
ATOM 626 N N . THR A 1 88 ? -6.324 2.678 -1.737 1.00 98.62 88 THR A N 1
ATOM 627 C CA . THR A 1 88 ? -6.535 1.322 -1.236 1.00 98.62 88 THR A CA 1
ATOM 628 C C . THR A 1 88 ? -7.872 1.243 -0.511 1.00 98.62 88 THR A C 1
ATOM 630 O O . THR A 1 88 ? -8.221 2.125 0.277 1.00 98.62 88 THR A O 1
ATOM 633 N N . THR A 1 89 ? -8.609 0.160 -0.743 1.00 98.88 89 THR A N 1
ATOM 634 C CA . THR A 1 89 ? -9.756 -0.237 0.078 1.00 98.88 89 THR A CA 1
ATOM 635 C C . THR A 1 89 ? -9.424 -1.534 0.791 1.00 98.88 89 THR A C 1
ATOM 637 O O . THR A 1 89 ? -9.184 -2.545 0.137 1.00 98.88 89 THR A O 1
ATOM 640 N N . TYR A 1 90 ? -9.468 -1.518 2.119 1.00 98.75 90 TYR A N 1
ATOM 641 C CA . TYR A 1 90 ? -9.399 -2.710 2.956 1.00 98.75 90 TYR A CA 1
ATOM 642 C C . TYR A 1 90 ? -10.801 -3.137 3.375 1.00 98.75 90 TYR A C 1
ATOM 644 O O . TYR A 1 90 ? -11.616 -2.298 3.754 1.00 98.75 90 TYR A O 1
ATOM 652 N N . ILE A 1 91 ? -11.069 -4.438 3.351 1.00 98.81 91 ILE A N 1
ATOM 653 C CA . ILE A 1 91 ? -12.297 -5.056 3.847 1.00 98.81 91 ILE A CA 1
ATOM 654 C C . ILE A 1 91 ? -11.918 -5.895 5.064 1.00 98.81 91 ILE A C 1
ATOM 656 O O . ILE A 1 91 ? -11.166 -6.865 4.955 1.00 98.81 91 ILE A O 1
ATOM 660 N N . ALA A 1 92 ? -12.418 -5.488 6.226 1.00 98.56 92 ALA A N 1
ATOM 661 C CA . ALA A 1 92 ? -12.213 -6.170 7.494 1.00 98.56 92 ALA A CA 1
ATOM 662 C C . ALA A 1 92 ? -13.003 -7.487 7.563 1.00 98.56 92 ALA A C 1
ATOM 664 O O . ALA A 1 92 ? -13.939 -7.714 6.795 1.00 98.56 92 ALA A O 1
ATOM 665 N N . ALA A 1 93 ? -12.696 -8.324 8.556 1.00 98.12 93 ALA A N 1
ATOM 666 C CA . ALA A 1 93 ? -13.318 -9.642 8.722 1.00 98.12 93 ALA A CA 1
ATOM 667 C C . ALA A 1 93 ? -14.850 -9.596 8.892 1.00 98.12 93 ALA A C 1
ATOM 669 O O . ALA A 1 93 ? -15.538 -10.569 8.603 1.00 98.12 93 ALA A O 1
ATOM 670 N N . ASN A 1 94 ? -15.389 -8.468 9.365 1.00 97.19 94 ASN A N 1
ATOM 671 C CA . ASN A 1 94 ? -16.826 -8.243 9.523 1.00 97.19 94 ASN A CA 1
ATOM 672 C C . ASN A 1 94 ? -17.493 -7.597 8.293 1.00 97.19 94 ASN A C 1
ATOM 674 O O . ASN A 1 94 ? -18.668 -7.255 8.363 1.00 97.19 94 ASN A O 1
ATOM 678 N N . GLY A 1 95 ? -16.759 -7.399 7.194 1.00 98.38 95 GLY A N 1
ATOM 679 C CA . GLY A 1 95 ? -17.248 -6.768 5.966 1.00 98.38 95 GLY A CA 1
ATOM 680 C C . GLY A 1 95 ? -17.148 -5.239 5.937 1.00 98.38 95 GLY A C 1
ATOM 681 O O . GLY A 1 95 ? -17.335 -4.647 4.872 1.00 98.38 95 GLY A O 1
ATOM 682 N N . ASP A 1 96 ? -16.808 -4.594 7.058 1.00 98.69 96 ASP A N 1
ATOM 683 C CA . ASP A 1 96 ? -16.602 -3.146 7.094 1.00 98.69 96 ASP A CA 1
ATOM 684 C C . ASP A 1 96 ? -15.383 -2.748 6.257 1.00 98.69 96 ASP A C 1
ATOM 686 O O . ASP A 1 96 ? -14.352 -3.424 6.250 1.00 98.69 96 ASP A O 1
ATOM 690 N N . ARG A 1 97 ? -15.491 -1.607 5.581 1.00 98.69 97 ARG A N 1
ATOM 691 C CA . ARG A 1 97 ? -14.441 -1.065 4.714 1.00 98.69 97 ARG A CA 1
ATOM 692 C C . ARG A 1 97 ? -13.664 0.058 5.384 1.00 98.69 97 ARG A C 1
ATOM 694 O O . ARG A 1 97 ? -14.272 0.908 6.033 1.00 98.69 97 ARG A O 1
ATOM 701 N N . LEU A 1 98 ? -12.359 0.092 5.142 1.00 98.69 98 LEU A N 1
ATOM 702 C CA . LEU A 1 98 ? -11.449 1.180 5.487 1.00 98.69 98 LEU A CA 1
ATOM 703 C C . LEU A 1 98 ? -10.772 1.680 4.206 1.00 98.69 98 LEU A C 1
ATOM 705 O O . LEU A 1 98 ? -10.237 0.885 3.432 1.00 98.69 98 LEU A O 1
ATOM 709 N N . PHE A 1 99 ? -10.802 2.989 3.986 1.00 98.75 99 PHE A N 1
ATOM 710 C CA . PHE A 1 99 ? -10.259 3.635 2.794 1.00 98.75 99 PHE A CA 1
ATOM 711 C C . PHE A 1 99 ? -8.954 4.348 3.127 1.00 98.75 99 PHE A C 1
ATOM 713 O O . PHE A 1 99 ? -8.825 4.961 4.191 1.00 98.75 99 PHE A O 1
ATOM 720 N N . ALA A 1 100 ? -7.989 4.272 2.215 1.00 98.69 100 ALA A N 1
ATOM 721 C CA . ALA A 1 100 ? -6.700 4.914 2.388 1.00 98.69 100 ALA A CA 1
ATOM 722 C C . ALA A 1 100 ? -6.126 5.453 1.076 1.00 98.69 100 ALA A C 1
ATOM 724 O O . ALA A 1 100 ? -6.404 4.923 -0.001 1.00 98.69 100 ALA A O 1
ATOM 725 N N . HIS A 1 101 ? -5.264 6.459 1.190 1.00 98.69 101 HIS A N 1
ATOM 726 C CA . HIS A 1 101 ? -4.338 6.858 0.135 1.00 98.69 101 HIS A CA 1
ATOM 727 C C . HIS A 1 101 ? -2.919 6.455 0.497 1.00 98.69 101 HIS A C 1
ATOM 729 O O . HIS A 1 101 ? -2.529 6.539 1.659 1.00 98.69 101 HIS A O 1
ATOM 735 N N . TYR A 1 102 ? -2.147 6.057 -0.504 1.00 98.69 102 TYR A N 1
ATOM 736 C CA . TYR A 1 102 ? -0.730 5.753 -0.372 1.00 98.69 102 TYR A CA 1
ATOM 737 C C . TYR A 1 102 ? 0.098 6.737 -1.197 1.00 98.69 102 TYR A C 1
ATOM 739 O O . TYR A 1 102 ? -0.303 7.117 -2.299 1.00 98.69 102 TYR A O 1
ATOM 747 N N . SER A 1 103 ? 1.264 7.111 -0.676 1.00 98.62 103 SER A N 1
ATOM 748 C CA . SER A 1 103 ? 2.326 7.786 -1.418 1.00 98.62 103 SER A CA 1
ATOM 749 C C . SER A 1 103 ? 3.680 7.296 -0.920 1.00 98.62 103 SER A C 1
ATOM 751 O O . SER A 1 103 ? 3.908 7.218 0.290 1.00 98.62 103 SER A O 1
ATOM 753 N N . GLY A 1 104 ? 4.577 6.958 -1.837 1.00 98.44 104 GLY A N 1
ATOM 754 C CA . GLY A 1 104 ? 5.866 6.376 -1.506 1.00 98.44 104 GLY A CA 1
ATOM 755 C C . GLY A 1 104 ? 6.816 6.299 -2.687 1.00 98.44 104 GLY A C 1
ATOM 756 O O . GLY A 1 104 ? 6.570 6.850 -3.764 1.00 98.44 104 GLY A O 1
ATOM 757 N N . THR A 1 105 ? 7.925 5.612 -2.459 1.00 98.50 105 THR A N 1
ATOM 758 C CA . THR A 1 105 ? 8.979 5.411 -3.448 1.00 98.50 105 THR A CA 1
ATOM 759 C C . THR A 1 105 ? 9.419 3.956 -3.490 1.00 98.50 105 THR A C 1
ATOM 761 O O . THR A 1 105 ? 9.224 3.193 -2.539 1.00 98.50 105 THR A O 1
ATOM 764 N N . ALA A 1 106 ? 10.021 3.573 -4.613 1.00 97.75 106 ALA A N 1
ATOM 765 C CA . ALA A 1 106 ? 10.577 2.246 -4.826 1.00 97.75 106 ALA A CA 1
ATOM 766 C C . ALA A 1 106 ? 12.037 2.316 -5.287 1.00 97.75 106 ALA A C 1
ATOM 768 O O . ALA A 1 106 ? 12.460 3.268 -5.953 1.00 97.75 106 ALA A O 1
ATOM 769 N N . SER A 1 107 ? 12.807 1.287 -4.936 1.00 97.19 107 SER A N 1
ATOM 770 C CA . SER A 1 107 ? 14.153 1.076 -5.461 1.00 97.19 107 SER A CA 1
ATOM 771 C C . SER A 1 107 ? 14.113 0.6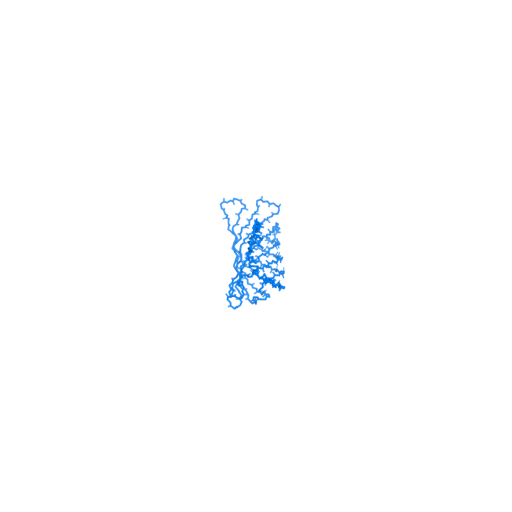39 -6.926 1.00 97.19 107 SER A C 1
ATOM 773 O O . SER A 1 107 ? 13.112 0.113 -7.414 1.00 97.19 107 SER A O 1
ATOM 775 N N . ALA A 1 108 ? 15.254 0.747 -7.609 1.00 93.88 108 ALA A N 1
ATOM 776 C CA . ALA A 1 108 ? 15.458 -0.011 -8.838 1.00 93.88 108 ALA A CA 1
ATOM 777 C C . ALA A 1 108 ? 15.385 -1.529 -8.551 1.00 93.88 108 ALA A C 1
ATOM 779 O O . ALA A 1 108 ? 15.758 -1.956 -7.446 1.00 93.88 108 ALA A O 1
ATOM 780 N N . PRO A 1 109 ? 14.919 -2.351 -9.509 1.00 95.38 109 PRO A N 1
ATOM 781 C CA . PRO A 1 109 ? 14.919 -3.801 -9.360 1.00 95.38 109 PRO A CA 1
ATOM 782 C C . PRO A 1 109 ? 16.348 -4.341 -9.328 1.00 95.38 109 PRO A C 1
ATOM 784 O O . PRO A 1 109 ? 17.217 -3.902 -10.083 1.00 95.38 109 PRO A O 1
ATOM 787 N N . ASN A 1 110 ? 16.591 -5.321 -8.461 1.00 96.31 110 ASN A N 1
ATOM 788 C CA . ASN A 1 110 ? 17.837 -6.080 -8.473 1.00 96.31 110 ASN A CA 1
ATOM 789 C C . ASN A 1 110 ? 17.875 -7.079 -9.650 1.00 96.31 110 ASN A C 1
ATOM 791 O O . ASN A 1 110 ? 16.927 -7.189 -10.428 1.00 96.31 110 ASN A O 1
ATOM 795 N N . ALA A 1 111 ? 18.958 -7.854 -9.759 1.00 96.69 111 ALA A N 1
ATOM 796 C CA . ALA A 1 111 ? 19.139 -8.839 -10.833 1.00 96.69 111 ALA A CA 1
ATOM 797 C C . ALA A 1 111 ? 18.031 -9.913 -10.905 1.00 96.69 111 ALA A C 1
ATOM 799 O O . ALA A 1 111 ? 17.815 -10.497 -11.963 1.00 96.69 111 ALA A O 1
ATOM 800 N N . SER A 1 112 ? 17.317 -10.153 -9.803 1.00 96.06 112 SER A N 1
ATOM 801 C CA . SER A 1 112 ? 16.199 -11.099 -9.722 1.00 96.06 112 SER A CA 1
ATOM 802 C C . SER A 1 112 ? 14.831 -10.437 -9.932 1.00 96.06 112 SER A C 1
ATOM 804 O O . SER A 1 112 ? 13.807 -11.084 -9.722 1.00 96.06 112 SER A O 1
ATOM 806 N N . GLY A 1 113 ? 14.788 -9.150 -10.291 1.00 96.69 113 GLY A N 1
ATOM 807 C CA . GLY A 1 113 ? 13.546 -8.394 -10.467 1.00 96.69 113 GLY A CA 1
ATOM 808 C C . GLY A 1 113 ? 12.873 -7.971 -9.157 1.00 96.69 113 GLY A C 1
ATOM 809 O O . GLY A 1 113 ? 11.708 -7.579 -9.178 1.00 96.69 113 GLY A O 1
ATOM 810 N N . VAL A 1 114 ? 13.571 -8.056 -8.0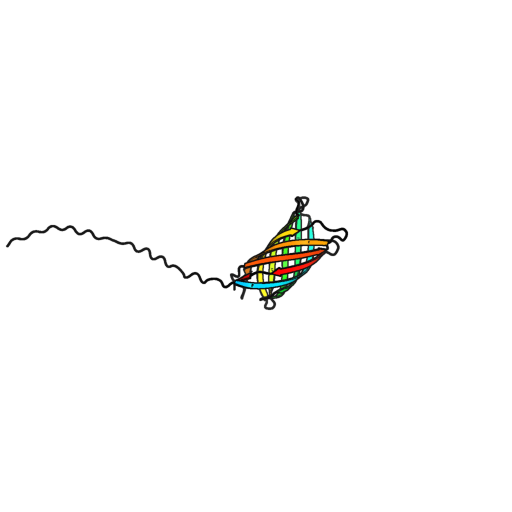19 1.00 98.25 114 VAL A N 1
ATOM 811 C CA . VAL A 1 114 ? 13.026 -7.671 -6.709 1.00 98.25 114 VAL A CA 1
ATOM 812 C C . VAL A 1 114 ? 13.317 -6.202 -6.423 1.00 98.25 114 VAL A C 1
ATOM 814 O O . VAL A 1 114 ? 14.459 -5.756 -6.545 1.00 98.25 114 VAL A O 1
ATOM 817 N N . ILE A 1 115 ? 12.286 -5.477 -5.996 1.00 98.00 115 ILE A N 1
ATOM 818 C CA . ILE A 1 115 ? 12.351 -4.097 -5.507 1.00 98.00 115 ILE A CA 1
ATOM 819 C C . ILE A 1 115 ? 12.015 -4.036 -4.015 1.00 98.00 115 ILE A C 1
ATOM 821 O O . ILE A 1 115 ? 11.291 -4.889 -3.490 1.00 98.00 115 ILE A O 1
ATOM 825 N N . THR A 1 116 ? 12.495 -2.992 -3.345 1.00 98.50 116 THR A N 1
ATOM 826 C CA . THR A 1 116 ? 11.973 -2.551 -2.047 1.00 98.50 116 THR A CA 1
ATOM 827 C C . THR A 1 116 ? 11.166 -1.274 -2.235 1.00 98.50 116 THR A C 1
ATOM 829 O O . THR A 1 116 ? 11.455 -0.473 -3.125 1.00 98.50 116 THR A O 1
ATOM 832 N N . PHE A 1 117 ? 10.144 -1.077 -1.408 1.00 98.56 117 PHE A N 1
ATOM 833 C CA . PHE A 1 117 ? 9.363 0.155 -1.401 1.00 98.56 117 PHE A CA 1
ATOM 834 C C . PHE A 1 117 ? 9.025 0.586 0.020 1.00 98.56 117 PHE A C 1
ATOM 836 O O . PHE A 1 117 ? 8.936 -0.237 0.938 1.00 98.56 117 PHE A O 1
ATOM 843 N N . SER A 1 118 ? 8.822 1.886 0.195 1.00 98.69 118 SER A N 1
ATOM 844 C CA . SER A 1 118 ? 8.337 2.461 1.442 1.00 98.69 118 SER A CA 1
ATOM 845 C C . SER A 1 118 ? 7.532 3.724 1.183 1.00 98.69 118 SER A C 1
ATOM 847 O O . SER A 1 118 ? 7.674 4.387 0.157 1.00 98.69 118 SER A O 1
ATOM 849 N N . GLY A 1 119 ? 6.629 4.043 2.100 1.00 98.56 119 GLY A N 1
ATOM 850 C CA . GLY A 1 119 ? 5.786 5.218 1.969 1.00 98.56 119 GLY A CA 1
ATOM 851 C C . GLY A 1 119 ? 4.844 5.400 3.140 1.00 98.56 119 GLY A C 1
ATOM 852 O O . GLY A 1 119 ? 4.883 4.668 4.128 1.00 98.56 119 GLY A O 1
ATOM 853 N N . THR A 1 120 ? 3.968 6.378 2.993 1.00 98.81 120 THR A N 1
ATOM 854 C CA . THR A 1 120 ? 2.936 6.698 3.968 1.00 98.81 120 THR A CA 1
ATOM 855 C C . THR A 1 120 ? 1.590 6.277 3.415 1.00 98.81 120 THR A C 1
ATOM 857 O O . THR A 1 120 ? 1.250 6.585 2.272 1.00 98.81 120 THR A O 1
ATOM 860 N N . GLN A 1 121 ? 0.806 5.610 4.253 1.00 98.38 121 GLN A N 1
ATOM 861 C CA . GLN A 1 121 ? -0.599 5.352 4.001 1.00 98.38 121 GLN A CA 1
ATOM 862 C C . GLN A 1 121 ? -1.452 6.187 4.956 1.00 98.38 121 GLN A C 1
ATOM 864 O O . GLN A 1 121 ? -1.273 6.117 6.167 1.00 98.38 121 GLN A O 1
ATOM 869 N N . THR A 1 122 ? -2.386 6.963 4.419 1.00 98.62 122 THR A N 1
ATOM 870 C CA . THR A 1 122 ? -3.286 7.842 5.172 1.00 98.62 122 THR A CA 1
ATOM 871 C C . THR A 1 122 ? -4.711 7.322 5.072 1.00 98.62 122 THR A C 1
ATOM 873 O O . THR A 1 122 ? -5.243 7.213 3.970 1.00 98.62 122 THR A O 1
ATOM 876 N N . PHE A 1 123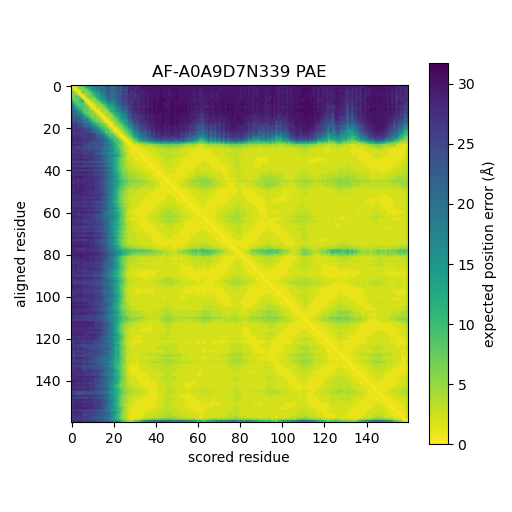 ? -5.335 7.017 6.210 1.00 98.50 123 PHE A N 1
ATOM 877 C CA . PHE A 1 123 ? -6.737 6.605 6.262 1.00 98.50 123 PHE A CA 1
ATOM 878 C C . PHE A 1 123 ? -7.649 7.820 6.100 1.00 98.50 123 PHE A C 1
ATOM 880 O O . PHE A 1 123 ? -7.464 8.833 6.779 1.00 98.50 123 PHE A O 1
ATOM 887 N N . THR A 1 124 ? -8.628 7.716 5.205 1.00 98.00 124 THR A N 1
ATOM 888 C CA . THR A 1 124 ? -9.497 8.834 4.794 1.00 98.00 124 THR A CA 1
ATOM 889 C C . THR A 1 124 ? -10.969 8.628 5.130 1.00 98.00 124 THR A C 1
ATOM 891 O O . THR A 1 124 ? -11.785 9.524 4.919 1.00 98.00 124 THR A O 1
ATOM 894 N N . GLY A 1 125 ? -11.325 7.459 5.650 1.00 97.50 125 GLY A N 1
ATOM 895 C CA . GLY A 1 125 ? -12.678 7.139 6.069 1.00 97.50 125 GLY A CA 1
ATOM 896 C C . GLY A 1 125 ? -12.948 5.650 5.985 1.00 97.50 125 GLY A C 1
ATOM 897 O O . GLY A 1 125 ? -12.058 4.833 5.759 1.00 97.50 125 GLY A O 1
ATOM 898 N N . GLY A 1 126 ? -14.216 5.295 6.119 1.00 98.25 126 GLY A N 1
ATOM 899 C CA . GLY A 1 126 ? -14.647 3.913 6.075 1.00 98.25 126 GLY A CA 1
ATOM 900 C C . GLY A 1 126 ? -16.156 3.783 6.186 1.00 98.25 126 GLY A C 1
ATOM 901 O O . GLY A 1 126 ? -16.910 4.754 6.084 1.00 98.25 126 GLY A O 1
ATOM 902 N N . THR A 1 127 ? -16.591 2.553 6.400 1.00 98.50 127 THR A N 1
ATOM 903 C CA . THR A 1 127 ? -17.995 2.175 6.609 1.00 98.50 127 THR A CA 1
ATOM 904 C C . THR A 1 127 ? -18.130 1.435 7.938 1.00 98.50 127 THR A C 1
ATOM 906 O O . THR A 1 127 ? -17.125 1.029 8.527 1.00 98.50 127 THR A O 1
ATOM 909 N N . GLY A 1 128 ? -19.361 1.287 8.434 1.00 97.31 128 GLY A N 1
ATOM 910 C CA . GLY A 1 128 ? -19.620 0.604 9.704 1.00 97.31 128 GLY A CA 1
ATOM 911 C C . GLY A 1 128 ? -18.806 1.216 10.845 1.00 97.31 128 GLY A C 1
ATOM 912 O O . GLY A 1 128 ? -18.833 2.431 11.045 1.00 97.31 128 GLY A O 1
ATOM 913 N N . ARG A 1 129 ? -18.022 0.395 11.555 1.00 96.12 129 ARG A N 1
ATOM 914 C CA . ARG A 1 129 ? -17.195 0.863 12.688 1.00 96.12 129 ARG A CA 1
ATOM 915 C C . ARG A 1 129 ? -16.009 1.756 12.304 1.00 96.12 129 ARG A C 1
ATOM 917 O O . ARG A 1 129 ? -15.320 2.239 13.195 1.00 96.12 129 ARG A O 1
ATOM 924 N N . PHE A 1 130 ? -15.735 1.919 11.010 1.00 97.19 130 PHE A N 1
ATOM 925 C CA . PHE A 1 130 ? -14.691 2.808 10.492 1.00 97.19 130 PHE A CA 1
ATOM 926 C C . PHE A 1 130 ? -15.272 4.071 9.844 1.00 97.19 130 PHE A C 1
ATOM 928 O O . PHE A 1 130 ? -14.556 4.798 9.156 1.00 97.19 130 PHE A O 1
ATOM 935 N N . HIS A 1 131 ? -16.569 4.344 10.016 1.00 96.69 131 HIS A N 1
ATOM 936 C CA . HIS A 1 131 ? -17.159 5.586 9.532 1.00 96.69 131 HIS A CA 1
ATOM 937 C C . HIS A 1 131 ? -16.444 6.800 10.146 1.00 96.69 131 HIS A C 1
ATOM 939 O O . HIS A 1 131 ? -16.352 6.920 11.363 1.00 96.69 131 HIS A O 1
ATOM 945 N N . GLY A 1 132 ? -15.912 7.683 9.296 1.00 95.44 132 GLY A N 1
ATOM 946 C CA . GLY A 1 132 ? -15.132 8.847 9.733 1.00 95.44 132 GLY A CA 1
ATOM 947 C C . GLY A 1 132 ? -13.730 8.533 10.277 1.00 95.44 132 GLY A C 1
ATOM 948 O O . GLY A 1 132 ? -13.080 9.439 10.798 1.00 95.44 132 GLY A O 1
ATOM 949 N N . ALA A 1 133 ? -13.249 7.289 10.160 1.00 97.12 133 ALA A N 1
ATOM 950 C CA . ALA A 1 133 ? -11.906 6.916 10.596 1.00 97.12 133 ALA A CA 1
ATOM 951 C C . ALA A 1 133 ? -10.829 7.676 9.806 1.00 97.12 133 ALA A C 1
ATOM 953 O O . ALA A 1 133 ? -10.868 7.769 8.582 1.00 97.12 133 ALA A O 1
ATOM 954 N N . THR A 1 134 ? -9.837 8.184 10.521 1.00 97.81 134 THR A N 1
ATOM 955 C CA . THR A 1 134 ? -8.677 8.914 9.998 1.00 97.81 134 THR A CA 1
ATOM 956 C C . THR A 1 134 ? -7.404 8.350 10.612 1.00 97.81 134 THR A C 1
ATOM 958 O O . THR A 1 134 ? -7.451 7.589 11.574 1.00 97.81 134 THR A O 1
ATOM 961 N N . GLY A 1 135 ? -6.238 8.687 10.077 1.00 97.69 135 GLY A N 1
ATOM 962 C CA . GLY A 1 135 ? -4.973 8.240 10.652 1.00 97.69 135 GLY A CA 1
ATOM 963 C C . GLY A 1 135 ? -3.897 8.069 9.603 1.00 97.69 135 GLY A C 1
ATOM 964 O O . GLY A 1 135 ? -4.101 8.383 8.431 1.00 97.69 135 GLY A O 1
ATOM 965 N N . SER A 1 136 ? -2.739 7.587 10.032 1.00 98.38 136 SER A N 1
ATOM 966 C CA . SER A 1 136 ? -1.596 7.420 9.147 1.00 98.38 136 SER A CA 1
ATOM 967 C C . SER A 1 136 ? -0.690 6.295 9.622 1.00 98.38 136 SER A C 1
ATOM 969 O O . SER A 1 136 ? -0.515 6.088 10.826 1.00 98.38 136 SER A O 1
ATOM 971 N N . THR A 1 137 ? -0.100 5.582 8.671 1.00 98.75 137 THR A N 1
ATOM 972 C CA . THR A 1 137 ? 0.847 4.495 8.909 1.00 98.75 137 THR A CA 1
ATOM 973 C C . THR A 1 137 ? 2.057 4.632 8.001 1.00 98.75 137 THR A C 1
ATOM 975 O O . THR A 1 137 ? 1.907 4.940 6.817 1.00 98.75 137 THR A O 1
ATOM 978 N N . SER A 1 138 ? 3.238 4.325 8.532 1.00 98.75 138 SER A N 1
ATOM 979 C CA . SER A 1 138 ? 4.409 4.030 7.709 1.00 98.75 138 SER A CA 1
ATOM 980 C C . SER A 1 138 ? 4.255 2.626 7.135 1.00 98.75 138 SER A C 1
ATOM 982 O O . SER A 1 138 ? 3.890 1.705 7.867 1.00 98.75 138 SER A O 1
ATOM 984 N N . MET A 1 139 ? 4.514 2.464 5.843 1.00 98.62 139 MET A N 1
ATOM 985 C CA . MET A 1 139 ? 4.440 1.200 5.121 1.00 98.62 139 MET A CA 1
ATOM 986 C C . MET A 1 139 ? 5.783 0.903 4.462 1.00 98.62 139 MET A C 1
ATOM 988 O O . MET A 1 139 ? 6.435 1.793 3.917 1.00 98.62 139 MET A O 1
ATOM 992 N N . GLN A 1 140 ? 6.166 -0.368 4.470 1.00 98.69 140 GLN A N 1
ATOM 993 C CA . GLN A 1 140 ? 7.373 -0.865 3.823 1.00 98.69 140 GLN A CA 1
ATOM 994 C C . GLN A 1 140 ? 7.167 -2.296 3.334 1.00 98.69 140 GLN A C 1
ATOM 996 O O . GLN A 1 140 ? 6.455 -3.080 3.968 1.00 98.69 140 GLN A O 1
ATOM 1001 N N . GLY A 1 141 ? 7.793 -2.640 2.215 1.00 98.56 141 GLY A N 1
ATOM 1002 C CA . GLY A 1 141 ? 7.595 -3.941 1.596 1.00 98.56 141 GLY A CA 1
ATOM 1003 C C . GLY A 1 141 ? 8.583 -4.265 0.488 1.00 98.56 141 GLY A C 1
ATOM 1004 O O . GLY A 1 141 ? 9.508 -3.504 0.183 1.00 98.56 141 GLY A O 1
ATOM 1005 N N . THR A 1 142 ? 8.364 -5.429 -0.107 1.00 98.69 142 THR A N 1
ATOM 1006 C CA . THR A 1 142 ? 9.104 -5.938 -1.258 1.00 98.69 142 THR A CA 1
ATOM 1007 C C . THR A 1 142 ? 8.128 -6.402 -2.331 1.00 98.69 142 THR A C 1
ATOM 1009 O O . THR A 1 142 ? 7.003 -6.819 -2.045 1.00 98.69 142 THR A O 1
ATOM 1012 N N . ALA A 1 143 ? 8.551 -6.321 -3.588 1.00 98.56 143 ALA A N 1
ATOM 1013 C CA . ALA A 1 143 ? 7.811 -6.893 -4.704 1.00 98.56 143 ALA A CA 1
ATOM 1014 C C . ALA A 1 143 ? 8.780 -7.539 -5.689 1.00 98.56 143 ALA A C 1
ATOM 1016 O O . ALA A 1 143 ? 9.861 -7.014 -5.948 1.00 98.56 143 ALA A O 1
ATOM 1017 N N . ASN A 1 144 ? 8.386 -8.676 -6.246 1.00 98.44 144 ASN A N 1
ATOM 1018 C CA . ASN A 1 144 ? 9.088 -9.337 -7.328 1.00 98.44 144 ASN A CA 1
ATOM 1019 C C . ASN A 1 144 ? 8.316 -9.090 -8.627 1.00 98.44 144 ASN A C 1
ATOM 1021 O O . ASN A 1 144 ? 7.209 -9.596 -8.817 1.00 98.44 144 ASN A O 1
ATOM 1025 N N . LEU A 1 145 ? 8.913 -8.298 -9.516 1.00 97.06 145 LEU A N 1
ATOM 1026 C CA . LEU A 1 145 ? 8.313 -7.911 -10.791 1.00 97.06 145 LEU A CA 1
ATOM 1027 C C . LEU A 1 145 ? 8.250 -9.073 -11.793 1.00 97.06 145 LEU A C 1
ATOM 1029 O O . LEU A 1 145 ? 7.444 -9.025 -12.715 1.00 97.06 145 LEU A O 1
ATOM 1033 N N . ALA A 1 146 ? 9.069 -10.115 -11.617 1.00 96.62 146 ALA A N 1
ATOM 1034 C CA . ALA A 1 146 ? 9.061 -11.297 -12.478 1.00 96.62 146 ALA A CA 1
ATOM 1035 C C . ALA A 1 146 ? 7.929 -12.274 -12.123 1.00 96.62 146 ALA A C 1
ATOM 1037 O O . ALA A 1 146 ? 7.417 -12.961 -13.004 1.00 96.62 146 ALA A O 1
ATOM 1038 N N . THR A 1 147 ? 7.535 -12.342 -10.847 1.00 98.06 147 THR A N 1
ATOM 1039 C CA . THR A 1 147 ? 6.447 -13.220 -10.378 1.00 98.06 147 THR A CA 1
ATOM 1040 C C . THR A 1 147 ? 5.144 -12.480 -10.103 1.00 98.06 147 THR A C 1
ATOM 1042 O O . THR A 1 147 ? 4.148 -13.127 -9.796 1.00 98.06 147 THR A O 1
ATOM 1045 N N . SER A 1 148 ? 5.129 -11.148 -10.207 1.00 98.38 148 SER A N 1
ATOM 1046 C CA . SER A 1 148 ? 3.952 -10.315 -9.930 1.00 98.38 148 SER A CA 1
ATOM 1047 C C . SER A 1 148 ? 3.390 -10.490 -8.512 1.00 98.38 148 SER A C 1
ATOM 1049 O O . SER A 1 148 ? 2.179 -10.436 -8.289 1.00 98.38 148 SER A O 1
ATOM 1051 N N . THR A 1 149 ? 4.276 -10.692 -7.533 1.00 98.75 149 THR A N 1
ATOM 1052 C CA . THR A 1 149 ? 3.918 -10.904 -6.121 1.00 98.75 149 THR A CA 1
ATOM 1053 C C . THR A 1 149 ? 4.743 -10.032 -5.192 1.00 98.75 149 THR A C 1
ATOM 1055 O O . THR A 1 149 ? 5.888 -9.699 -5.501 1.00 98.75 149 THR A O 1
ATOM 1058 N N . GLY A 1 150 ? 4.211 -9.716 -4.019 1.00 98.62 150 GLY A N 1
ATOM 1059 C CA . GLY A 1 150 ? 4.940 -8.964 -3.006 1.00 98.62 150 GLY A CA 1
ATOM 1060 C C . GLY A 1 150 ? 4.422 -9.195 -1.598 1.00 98.62 150 GLY A C 1
ATOM 1061 O O . GLY A 1 150 ? 3.546 -10.023 -1.342 1.00 98.62 150 GLY A O 1
ATOM 1062 N N . GLU A 1 151 ? 4.985 -8.439 -0.674 1.00 98.81 151 GLU A N 1
ATOM 1063 C CA . GLU A 1 151 ? 4.566 -8.399 0.716 1.00 98.81 151 GLU A CA 1
ATOM 1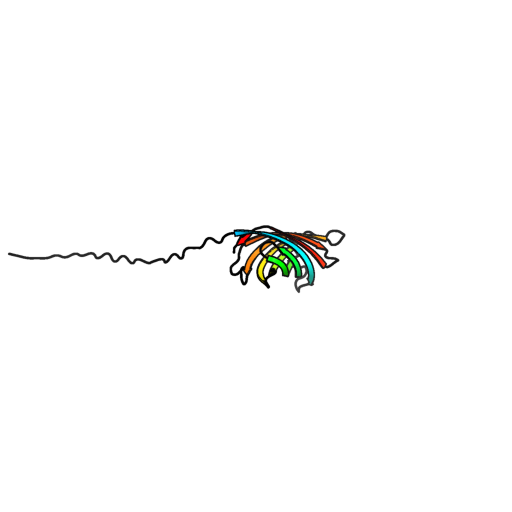064 C C . GLU A 1 151 ? 4.856 -7.022 1.304 1.00 98.81 151 GLU A C 1
ATOM 1066 O O . GLU A 1 151 ? 5.808 -6.343 0.915 1.00 98.81 151 GLU A O 1
ATOM 1071 N N . PHE A 1 152 ? 4.024 -6.595 2.246 1.00 98.81 152 PHE A N 1
ATOM 1072 C CA . PHE A 1 152 ? 4.249 -5.360 2.982 1.00 98.81 152 PHE A CA 1
ATOM 1073 C C . PHE A 1 152 ? 3.792 -5.482 4.425 1.00 98.81 152 PHE A C 1
ATOM 1075 O O . PHE A 1 152 ? 2.933 -6.295 4.780 1.00 98.81 152 PHE A O 1
ATOM 1082 N N . ALA A 1 153 ? 4.356 -4.616 5.253 1.00 98.81 153 ALA A N 1
ATOM 1083 C CA . ALA A 1 153 ? 3.871 -4.344 6.586 1.00 98.81 153 ALA A CA 1
ATOM 1084 C C . ALA A 1 153 ? 3.660 -2.842 6.762 1.00 98.81 153 ALA A C 1
ATOM 1086 O O . ALA A 1 153 ? 4.316 -2.027 6.107 1.00 98.81 153 ALA A O 1
ATOM 1087 N N . PHE A 1 154 ? 2.751 -2.482 7.659 1.00 98.75 154 PHE A N 1
ATOM 1088 C CA . PHE A 1 154 ? 2.593 -1.105 8.097 1.00 98.75 154 PHE A CA 1
ATOM 1089 C C . PHE A 1 154 ? 2.414 -1.017 9.609 1.00 98.75 154 PHE A C 1
ATOM 1091 O O . PHE A 1 154 ? 1.930 -1.957 10.244 1.00 98.75 154 PHE A O 1
ATOM 1098 N N . SER A 1 155 ? 2.751 0.142 10.168 1.00 98.75 155 SER A N 1
ATOM 1099 C CA . SER A 1 155 ? 2.465 0.505 11.556 1.00 98.75 155 SER A CA 1
ATOM 1100 C C . SER A 1 155 ? 2.175 2.001 11.681 1.00 98.75 155 SER A C 1
ATOM 1102 O O . SER A 1 155 ? 2.698 2.827 10.928 1.00 98.75 155 SER A O 1
ATOM 1104 N N . GLY A 1 156 ? 1.302 2.367 12.615 1.00 98.50 156 GLY A N 1
ATOM 1105 C CA . GLY A 1 156 ? 0.937 3.757 12.866 1.00 98.50 156 GLY A CA 1
ATOM 1106 C C . GLY A 1 156 ? -0.309 3.879 13.725 1.00 98.50 156 GLY A C 1
ATOM 1107 O O . GLY A 1 156 ? -0.480 3.127 14.686 1.00 98.50 156 GLY A O 1
ATOM 1108 N N . THR A 1 157 ? -1.182 4.828 13.393 1.00 98.31 157 THR A N 1
ATOM 1109 C CA . THR A 1 157 ? -2.394 5.099 14.172 1.00 98.31 157 THR A CA 1
ATOM 1110 C C . THR A 1 157 ? -3.645 5.227 13.315 1.00 98.31 157 THR A C 1
ATOM 1112 O O . THR A 1 157 ? -3.602 5.639 12.156 1.00 98.31 157 THR A O 1
ATOM 1115 N N . ILE A 1 158 ? -4.780 4.888 13.922 1.00 98.00 158 ILE A N 1
ATOM 1116 C CA . ILE A 1 158 ? -6.122 5.052 13.364 1.00 98.00 158 ILE A CA 1
ATOM 1117 C C . ILE A 1 158 ? -7.053 5.630 14.429 1.00 98.00 158 ILE A C 1
ATOM 1119 O O . ILE A 1 158 ? -6.979 5.250 15.598 1.00 98.00 158 ILE A O 1
ATOM 1123 N N . SER A 1 159 ? -7.934 6.536 14.038 1.00 95.31 159 SER A N 1
ATOM 1124 C CA . SER A 1 159 ? -9.032 7.012 14.862 1.00 95.31 159 SER A CA 1
ATOM 1125 C C . SER A 1 159 ? -10.272 6.140 14.660 1.00 95.31 159 SER A C 1
ATOM 1127 O O . SER A 1 159 ? -10.534 5.625 13.570 1.00 95.31 159 SER A O 1
ATOM 1129 N N . LYS A 1 160 ? -11.022 5.951 15.740 1.00 74.06 160 LYS A N 1
ATOM 1130 C CA . LYS A 1 160 ? -12.325 5.285 15.761 1.00 74.06 160 LYS A CA 1
ATOM 1131 C C . LYS A 1 160 ? -13.314 6.133 16.539 1.00 74.06 160 LYS A C 1
ATOM 1133 O O . LYS A 1 160 ? -12.852 6.852 17.457 1.00 74.06 160 LYS A O 1
#

pLDDT: mean 89.63, std 18.43, range [34.69, 98.88]

Foldseek 3Di:
DDDDDDDDDDDDDDDDPDPPPDDDDPFDKDKKKWKKKKFKDWADDPDPQKTKIWIWIWTQMPPQGTKIKIWIKIWHRVDPFIKIKTKMWIQGPVRKIWIKIWIWTKDDADPQQKIKIKTKIWTQAIDDVGGRKTWMWIKIWMARPVRRMIMMMIITIMTD

Sequence (160 aa):
MIRSRHLLAATALALALGLSATPATAQRFLPIEGKFTTSFVLTPTATPGVFSLSIDSQGIASHLGLTVGSSTHTVDMTGTPTVQFGSTTYIAANGDRLFAHYSGTASAPNASGVITFSGTQTFTGGTGRFHGATGSTSMQGTANLATSTGEFAFSGTISK